Protein AF-A0A382QXQ1-F1 (afdb_monomer_lite)

Sequence (182 aa):
MAKGRRGTTFAVILLLLPLLSVISYEIGMDIAPVASAASDCSLGEQPGTLNEDMVEDFKLTGSGWIGDGDRWAEDEEDYQITYRDLSSLTASFYTSFVLNNDSAVGLRMNLTTGWKYTICVNLQPLNGSEERPIADVYLLQENDFSQYEFDFDSRHNDWDGMRDDIAHSTPWLQNLILWHPF

Foldseek 3Di:
DPDPVVVVVVVVVVVCVVVVVVVCVVVVVCPDPDDDADPDPPDPDAFDADDCLFKAKAKFDLPDDPDDDPPPDDDDPHSDDPVDDHDAPPGGHDDDDDDDPLMDMDMDGHHDPPDDDDDDDDFDDPVNDPDGDDDDDDDDDPVLVVLASQQSNVVRDPPVCVNVVQVPDDPVSVVVRHRDDD

Radius of gyration: 22.91 Å; chains: 1; bounding box: 51×47×81 Å

Structure (mmCIF, N/CA/C/O backbone):
data_AF-A0A382QXQ1-F1
#
_entry.id   AF-A0A382QXQ1-F1
#
loop_
_atom_site.group_PDB
_atom_site.id
_atom_site.type_symbol
_atom_site.label_atom_id
_atom_site.label_alt_id
_atom_site.label_comp_id
_atom_site.label_asym_id
_atom_site.label_entity_id
_atom_site.label_seq_id
_atom_site.pdbx_PDB_ins_code
_atom_site.Cartn_x
_atom_site.Cartn_y
_atom_site.Cartn_z
_atom_site.occupancy
_atom_site.B_iso_or_equiv
_atom_site.auth_seq_id
_atom_site.auth_comp_id
_atom_site.auth_asym_id
_atom_site.auth_atom_id
_atom_site.pdbx_PDB_model_num
ATOM 1 N N . MET A 1 1 ? -5.825 -19.631 56.891 1.00 41.53 1 MET A N 1
ATOM 2 C CA . MET A 1 1 ? -4.953 -19.451 55.706 1.00 41.53 1 MET A CA 1
ATOM 3 C C . MET A 1 1 ? -5.690 -19.932 54.456 1.00 41.53 1 MET A C 1
ATOM 5 O O . MET A 1 1 ? -5.756 -21.128 54.235 1.00 41.53 1 MET A O 1
ATOM 9 N N . ALA A 1 2 ? -6.301 -19.044 53.664 1.00 52.41 2 ALA A N 1
ATOM 10 C CA . ALA A 1 2 ? -7.013 -19.430 52.430 1.00 52.41 2 ALA A CA 1
ATOM 11 C C . ALA A 1 2 ? -6.916 -18.353 51.328 1.00 52.41 2 ALA A C 1
ATOM 13 O O . ALA A 1 2 ? -7.850 -18.153 50.559 1.00 52.41 2 ALA A O 1
ATOM 14 N N . LYS A 1 3 ? -5.795 -17.615 51.273 1.00 51.41 3 LYS A N 1
ATOM 15 C CA . LYS A 1 3 ? -5.612 -16.481 50.345 1.00 51.41 3 LYS A CA 1
ATOM 16 C C . LYS A 1 3 ? -4.752 -16.814 49.113 1.00 51.41 3 LYS A C 1
ATOM 18 O O . LYS A 1 3 ? -4.927 -16.186 48.080 1.00 51.41 3 LYS A O 1
ATOM 23 N N . GLY A 1 4 ? -3.918 -17.859 49.169 1.00 54.22 4 GLY A N 1
ATOM 24 C CA . GLY A 1 4 ? -3.032 -18.255 48.057 1.00 54.22 4 GLY A CA 1
ATOM 25 C C . GLY A 1 4 ? -3.691 -19.079 46.941 1.00 54.22 4 GLY A C 1
ATOM 26 O O . GLY A 1 4 ? -3.280 -18.987 45.793 1.00 54.22 4 GLY A O 1
ATOM 27 N N . ARG A 1 5 ? -4.754 -19.840 47.239 1.00 56.56 5 ARG A N 1
ATOM 28 C CA . ARG A 1 5 ? -5.365 -20.796 46.288 1.00 56.56 5 ARG A CA 1
ATOM 29 C C . ARG A 1 5 ? -6.234 -20.134 45.204 1.00 56.56 5 ARG A C 1
ATOM 31 O O . ARG A 1 5 ? -6.478 -20.726 44.157 1.00 56.56 5 ARG A O 1
ATOM 38 N N . ARG A 1 6 ? -6.707 -18.906 45.457 1.00 57.69 6 ARG A N 1
ATOM 39 C CA . ARG A 1 6 ? -7.474 -18.099 44.489 1.00 57.69 6 ARG A CA 1
ATOM 40 C C . ARG A 1 6 ? -6.558 -17.373 43.498 1.00 57.69 6 ARG A C 1
ATOM 42 O O . ARG A 1 6 ? -6.856 -17.345 42.317 1.00 57.69 6 ARG A O 1
ATOM 49 N N . GLY A 1 7 ? -5.415 -16.850 43.946 1.00 62.66 7 GLY A N 1
ATOM 50 C CA . GLY A 1 7 ? -4.462 -16.179 43.051 1.00 62.66 7 GLY A CA 1
ATOM 51 C C . GLY A 1 7 ? -3.841 -17.128 42.023 1.00 62.66 7 GLY A C 1
ATOM 52 O O . GLY A 1 7 ? -3.736 -16.785 40.851 1.00 62.66 7 GLY A O 1
ATOM 53 N N . THR A 1 8 ? -3.512 -18.355 42.437 1.00 67.94 8 THR A N 1
ATOM 54 C CA . THR A 1 8 ? -2.955 -19.370 41.532 1.00 67.94 8 THR A CA 1
ATOM 55 C C . THR A 1 8 ? -3.964 -19.852 40.493 1.00 67.94 8 THR A C 1
ATOM 57 O O . THR A 1 8 ? -3.591 -20.075 39.350 1.00 67.94 8 THR A O 1
ATOM 60 N N . THR A 1 9 ? -5.247 -19.962 40.846 1.00 73.25 9 THR A N 1
ATOM 61 C CA . THR A 1 9 ? -6.302 -20.341 39.889 1.00 73.25 9 THR A CA 1
ATOM 62 C C . THR A 1 9 ? -6.564 -19.241 38.861 1.00 73.25 9 THR A C 1
ATOM 64 O O . THR A 1 9 ? -6.673 -19.549 37.679 1.00 73.25 9 THR A O 1
ATOM 67 N N . PHE A 1 10 ? -6.564 -17.965 39.262 1.00 74.88 10 PHE A N 1
ATOM 68 C CA . PHE A 1 10 ? -6.672 -16.845 38.318 1.00 74.88 10 PHE A CA 1
ATOM 69 C C . PHE A 1 10 ? -5.471 -16.740 37.366 1.00 74.88 10 PHE A C 1
ATOM 71 O O . PHE A 1 10 ? -5.665 -16.522 36.173 1.00 74.88 10 PHE A O 1
ATOM 78 N N . ALA A 1 11 ? -4.247 -16.943 37.862 1.00 77.44 11 ALA A N 1
ATOM 79 C CA . ALA A 1 11 ? -3.047 -16.926 37.023 1.00 77.44 11 ALA A CA 1
ATOM 80 C C . ALA A 1 11 ? -3.040 -18.068 35.991 1.00 77.44 11 ALA A C 1
ATOM 82 O O . ALA A 1 11 ? -2.686 -17.855 34.835 1.00 77.44 11 ALA A O 1
ATOM 83 N N . VAL A 1 12 ? -3.486 -19.265 36.388 1.00 78.88 12 VAL A N 1
ATOM 84 C CA . VAL A 1 12 ? -3.615 -20.414 35.478 1.00 78.88 12 VAL A CA 1
ATOM 85 C C . VAL A 1 12 ? -4.676 -20.155 34.405 1.00 78.88 12 VAL A C 1
ATOM 87 O O . VAL A 1 12 ? -4.433 -20.453 33.243 1.00 78.88 12 VAL A O 1
ATOM 90 N N . ILE A 1 13 ? -5.815 -19.546 34.750 1.00 78.88 13 ILE A N 1
ATOM 91 C CA . ILE A 1 13 ? -6.852 -19.187 33.766 1.00 78.88 13 ILE A CA 1
ATOM 92 C C . ILE A 1 13 ? -6.319 -18.160 32.756 1.00 78.88 13 ILE A C 1
ATOM 94 O O . ILE A 1 13 ? -6.514 -18.335 31.558 1.00 78.88 13 ILE A O 1
ATOM 98 N N . LEU A 1 14 ? -5.601 -17.131 33.217 1.00 79.06 14 LEU A N 1
ATOM 99 C CA . LEU A 1 14 ? -5.009 -16.113 32.339 1.00 79.06 14 LEU A CA 1
ATOM 100 C C . LEU A 1 14 ? -3.968 -16.691 31.370 1.00 79.06 14 LEU A C 1
ATOM 102 O O . LEU A 1 14 ? -3.924 -16.283 30.215 1.00 79.06 14 LEU A O 1
ATOM 106 N N . LEU A 1 15 ? -3.176 -17.669 31.815 1.00 79.00 15 LEU A N 1
ATOM 107 C CA . LEU A 1 15 ? -2.195 -18.357 30.970 1.00 79.00 15 LEU A CA 1
ATOM 108 C C . LEU A 1 15 ? -2.830 -19.360 29.991 1.00 79.00 15 LEU A C 1
ATOM 110 O O . LEU A 1 15 ? -2.226 -19.667 28.967 1.00 79.00 15 LEU A O 1
ATOM 114 N N . LEU A 1 16 ? -4.037 -19.858 30.277 1.00 77.06 16 LEU A N 1
ATOM 115 C CA . LEU A 1 16 ? -4.767 -20.796 29.414 1.00 77.06 16 LEU A CA 1
ATOM 116 C C . LEU A 1 16 ? -5.657 -20.105 28.364 1.00 77.06 16 LEU A C 1
ATOM 118 O O . LEU A 1 16 ? -5.983 -20.725 27.355 1.00 77.06 16 LEU A O 1
ATOM 122 N N . LEU A 1 17 ? -6.023 -18.832 28.555 1.00 72.19 17 LEU A N 1
ATOM 123 C CA . LEU A 1 17 ? -6.788 -18.044 27.575 1.00 72.19 17 LEU A CA 1
ATOM 124 C C . LEU A 1 17 ? -6.175 -18.019 26.156 1.00 72.19 17 LEU A C 1
ATOM 126 O O . LEU A 1 17 ? -6.924 -18.281 25.216 1.00 72.19 17 LEU A O 1
ATOM 130 N N . PRO A 1 18 ? -4.860 -17.785 25.952 1.00 71.19 18 PRO A N 1
ATOM 131 C CA . PRO A 1 18 ? -4.271 -17.798 24.608 1.00 71.19 18 PRO A CA 1
ATOM 132 C C . PRO A 1 18 ? -4.183 -19.202 23.985 1.00 71.19 18 PRO A C 1
ATOM 134 O O . PRO A 1 18 ? -4.063 -19.331 22.771 1.00 71.19 18 PRO A O 1
ATOM 137 N N . LEU A 1 19 ? -4.272 -20.275 24.780 1.00 66.00 19 LEU A N 1
ATOM 138 C CA . LEU A 1 19 ? -4.325 -21.646 24.254 1.00 66.00 19 LEU A CA 1
ATOM 139 C C . LEU A 1 19 ? -5.723 -21.997 23.723 1.00 66.00 19 LEU A C 1
ATOM 141 O O . LEU A 1 19 ? -5.844 -22.779 22.783 1.00 66.00 19 LEU A O 1
ATOM 145 N N . LEU A 1 20 ? -6.780 -21.386 24.266 1.00 62.91 20 LEU A N 1
ATOM 146 C CA . LEU A 1 20 ? -8.149 -21.584 23.782 1.00 62.91 20 LEU A CA 1
ATOM 147 C C . LEU A 1 20 ? -8.370 -20.983 22.387 1.00 62.91 20 LEU A C 1
ATOM 149 O O . LEU A 1 20 ? -9.113 -21.567 21.599 1.00 62.91 20 LEU A O 1
ATOM 153 N N . SER A 1 21 ? -7.703 -19.878 22.038 1.00 61.81 21 SER A N 1
ATOM 154 C CA . SER A 1 21 ? -7.745 -19.332 20.672 1.00 61.81 21 SER A CA 1
ATOM 155 C C . SER A 1 21 ? -7.086 -20.266 19.654 1.00 61.81 21 SER A C 1
ATOM 157 O O . SER A 1 21 ? -7.608 -20.418 18.556 1.00 61.81 21 SER A O 1
ATOM 159 N N . VAL A 1 22 ? -6.002 -20.955 20.035 1.00 62.12 22 VAL A N 1
ATOM 160 C CA . VAL A 1 22 ? -5.328 -21.941 19.168 1.00 62.12 22 VAL A CA 1
ATOM 161 C C . VAL A 1 22 ? -6.203 -23.181 18.960 1.00 62.12 22 VAL A C 1
ATOM 163 O O . VAL A 1 22 ? -6.327 -23.666 17.844 1.00 62.12 22 VAL A O 1
ATOM 166 N N . ILE A 1 23 ? -6.876 -23.667 20.011 1.00 59.88 23 ILE A N 1
ATOM 167 C CA . ILE A 1 23 ? -7.796 -24.814 19.899 1.00 59.88 23 ILE A CA 1
ATOM 168 C C . ILE A 1 23 ? -9.028 -24.458 19.054 1.00 59.88 23 ILE A C 1
ATOM 170 O O . ILE A 1 23 ? -9.515 -25.306 18.313 1.00 59.88 23 ILE A O 1
ATOM 174 N N . SER A 1 24 ? -9.513 -23.213 19.136 1.00 57.16 24 SER A N 1
ATOM 175 C CA . SER A 1 24 ? -10.666 -22.732 18.356 1.00 57.16 24 SER A CA 1
ATOM 176 C C . SER A 1 24 ? -10.418 -22.782 16.840 1.00 57.16 24 SER A C 1
ATOM 178 O O . SER A 1 24 ? -11.350 -23.066 16.090 1.00 57.16 24 SER A O 1
ATOM 180 N N . TYR A 1 25 ? -9.166 -22.577 16.410 1.00 55.53 25 TYR A N 1
ATOM 181 C CA . TYR A 1 25 ? -8.740 -22.682 15.010 1.00 55.53 25 TYR A CA 1
ATOM 182 C C . TYR A 1 25 ? -8.851 -24.121 14.471 1.00 55.53 25 TYR A C 1
ATOM 184 O O . TYR A 1 25 ? -9.376 -24.338 13.386 1.00 55.53 25 TYR A O 1
ATOM 192 N N . GLU A 1 26 ? -8.445 -25.119 15.262 1.00 56.28 26 GLU A N 1
ATOM 193 C CA . GLU A 1 26 ? -8.460 -26.540 14.861 1.00 56.28 26 GLU A CA 1
ATOM 194 C C . GLU A 1 26 ? -9.865 -27.173 14.865 1.00 56.28 26 GLU A C 1
ATOM 196 O O . GLU A 1 26 ? -10.126 -28.129 14.138 1.00 56.28 26 GLU A O 1
ATOM 201 N N . ILE A 1 27 ? -10.799 -26.652 15.670 1.00 59.22 27 ILE A N 1
ATOM 202 C CA . ILE A 1 27 ? -12.184 -27.164 15.748 1.00 59.22 27 ILE A CA 1
ATOM 203 C C . ILE A 1 27 ? -13.152 -26.490 14.761 1.00 59.22 27 ILE A C 1
ATOM 205 O O . ILE A 1 27 ? -14.352 -26.758 14.820 1.00 59.22 27 ILE A O 1
ATOM 209 N N . GLY A 1 28 ? -12.663 -25.619 13.870 1.00 53.97 28 GLY A N 1
ATOM 210 C CA . GLY A 1 28 ? -13.496 -24.936 12.872 1.00 53.97 28 GLY A CA 1
ATOM 211 C C . GLY A 1 28 ? -14.553 -24.009 13.483 1.00 53.97 28 GLY A C 1
ATOM 212 O O . GLY A 1 28 ? -15.597 -23.766 12.877 1.00 53.97 28 GLY A O 1
ATOM 213 N N . MET A 1 29 ? -14.323 -23.518 14.706 1.00 52.03 29 MET A N 1
ATOM 214 C CA . MET A 1 29 ? -15.145 -22.460 15.283 1.00 52.03 29 MET A CA 1
ATOM 215 C C . MET A 1 29 ? -14.661 -21.120 14.735 1.00 52.03 29 MET A C 1
ATOM 217 O O . MET A 1 29 ? -13.823 -20.448 15.334 1.00 52.03 29 MET A O 1
ATOM 221 N N . ASP A 1 30 ? -15.216 -20.740 13.590 1.00 49.03 30 ASP A N 1
ATOM 222 C CA . ASP A 1 30 ? -14.989 -19.446 12.960 1.00 49.03 30 ASP A CA 1
ATOM 223 C C . ASP A 1 30 ? -15.558 -18.319 13.843 1.00 49.03 30 ASP A C 1
ATOM 225 O O . ASP A 1 30 ? -16.757 -18.037 13.860 1.00 49.03 30 ASP A O 1
ATOM 229 N N . ILE A 1 31 ? -14.683 -17.668 14.619 1.00 54.75 31 ILE A N 1
ATOM 230 C CA . ILE A 1 31 ? -15.014 -16.490 15.450 1.00 54.75 31 ILE A CA 1
ATOM 231 C C . ILE A 1 31 ? -15.345 -15.269 14.564 1.00 54.75 31 ILE A C 1
ATOM 233 O O . ILE A 1 31 ? -15.958 -14.303 15.022 1.00 54.75 31 ILE A O 1
ATOM 237 N N . ALA A 1 32 ? -15.001 -15.328 13.277 1.00 55.47 32 ALA A N 1
ATOM 238 C CA . ALA A 1 32 ? -15.363 -14.348 12.267 1.00 55.47 32 ALA A CA 1
ATOM 239 C C . ALA A 1 32 ? -15.919 -15.067 11.028 1.00 55.47 32 ALA A C 1
ATOM 241 O O . ALA A 1 32 ? -15.411 -16.128 10.676 1.00 55.47 32 ALA A O 1
ATOM 242 N N . PRO A 1 33 ? -16.941 -14.517 10.351 1.00 50.81 33 PRO A N 1
ATOM 243 C CA . PRO A 1 33 ? -17.455 -15.110 9.123 1.00 50.81 33 PRO A CA 1
ATOM 244 C C . PRO A 1 33 ? -16.331 -15.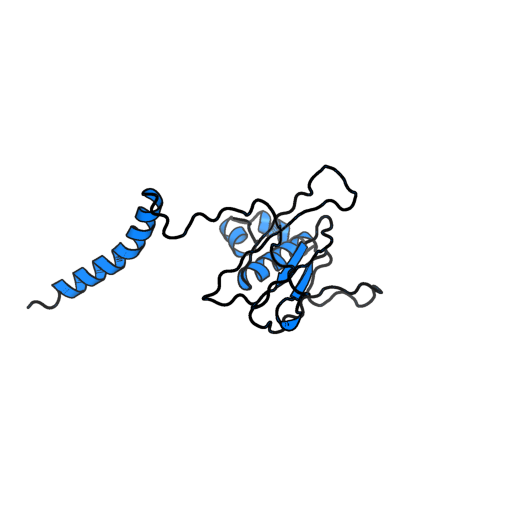254 8.092 1.00 50.81 33 PRO A C 1
ATOM 246 O O . PRO A 1 33 ? -15.529 -14.334 7.928 1.00 50.81 33 PRO A O 1
ATOM 249 N N . VAL A 1 34 ? -16.310 -16.383 7.378 1.00 56.72 34 VAL A N 1
ATOM 250 C CA . VAL A 1 34 ? -15.396 -16.610 6.253 1.00 56.72 34 VAL A CA 1
ATOM 251 C C . VAL A 1 34 ? -15.521 -15.437 5.280 1.00 56.72 34 VAL A C 1
ATOM 253 O O . VAL A 1 34 ? -16.591 -15.195 4.711 1.00 56.72 34 VAL A O 1
ATOM 256 N N . ALA A 1 35 ? -14.438 -14.676 5.119 1.00 55.66 35 ALA A N 1
ATOM 257 C CA . ALA A 1 35 ? -14.374 -13.601 4.144 1.00 55.66 35 ALA A CA 1
ATOM 258 C C . ALA A 1 35 ? -14.362 -14.229 2.745 1.00 55.66 35 ALA A C 1
ATOM 260 O O . ALA A 1 35 ? -13.382 -14.841 2.330 1.00 55.66 35 ALA A O 1
ATOM 261 N N . SER A 1 36 ? -15.479 -14.124 2.031 1.00 58.97 36 SER A N 1
ATOM 262 C CA . SER A 1 36 ? -15.566 -14.492 0.620 1.00 58.97 36 SER A CA 1
ATOM 263 C C . SER A 1 36 ? -15.368 -13.233 -0.218 1.00 58.97 36 SER A C 1
ATOM 265 O O . SER A 1 36 ? -16.004 -12.210 0.047 1.00 58.97 36 SER A O 1
ATOM 267 N N . ALA A 1 37 ? -14.475 -13.298 -1.206 1.00 58.44 37 ALA A N 1
ATOM 268 C CA . ALA A 1 37 ? -14.343 -12.239 -2.196 1.00 58.44 37 ALA A CA 1
ATOM 269 C C . ALA A 1 37 ? -15.659 -12.114 -2.977 1.00 58.44 37 ALA A C 1
ATOM 271 O O . ALA A 1 37 ? -16.225 -13.117 -3.420 1.00 58.44 37 ALA A O 1
ATOM 272 N N . ALA A 1 38 ? -16.154 -10.886 -3.131 1.00 60.44 38 ALA A N 1
ATOM 273 C CA . ALA A 1 38 ? -17.302 -10.628 -3.987 1.00 60.44 38 ALA A CA 1
ATOM 274 C C . ALA A 1 38 ? -16.962 -11.057 -5.422 1.00 60.44 38 ALA A C 1
ATOM 276 O O . ALA A 1 38 ? -15.859 -10.809 -5.906 1.00 60.44 38 ALA A O 1
ATOM 277 N N . SER A 1 39 ? -17.906 -11.711 -6.099 1.00 61.75 39 SER A N 1
ATOM 278 C CA . SER A 1 39 ? -17.708 -12.209 -7.465 1.00 61.75 39 SER A CA 1
ATOM 279 C C . SER A 1 39 ? -17.678 -11.100 -8.520 1.00 61.75 39 SER A C 1
ATOM 281 O O . SER A 1 39 ? -17.299 -11.369 -9.655 1.00 61.75 39 SER A O 1
ATOM 283 N N . ASP A 1 40 ? -18.122 -9.890 -8.168 1.00 65.00 40 ASP A N 1
ATOM 284 C CA . ASP A 1 40 ? -18.123 -8.720 -9.044 1.00 65.00 40 ASP A CA 1
ATOM 285 C C . ASP A 1 40 ? -18.180 -7.415 -8.227 1.00 65.00 40 ASP A C 1
ATOM 287 O O . ASP A 1 40 ? -18.731 -7.383 -7.123 1.00 65.00 40 ASP A O 1
ATOM 291 N N . CYS A 1 41 ? -17.665 -6.327 -8.801 1.00 70.56 41 CYS A N 1
ATOM 292 C CA . CYS A 1 41 ? -17.777 -4.963 -8.280 1.00 70.56 41 CYS A CA 1
ATOM 293 C C . CYS A 1 41 ? -19.091 -4.294 -8.711 1.00 70.56 41 CYS A C 1
ATOM 295 O O . CYS A 1 41 ? -19.128 -3.080 -8.899 1.00 70.56 41 CYS A O 1
ATOM 297 N N . SER A 1 42 ? -20.170 -5.060 -8.909 1.00 60.94 42 SER A N 1
ATOM 298 C CA . SER A 1 42 ? -21.456 -4.525 -9.354 1.00 60.94 42 SER A CA 1
ATOM 299 C C . SER A 1 42 ? -22.059 -3.634 -8.263 1.00 60.94 42 SER A C 1
ATOM 301 O O . SER A 1 42 ? -22.619 -4.110 -7.272 1.00 60.94 42 SER A O 1
ATOM 303 N N . LEU A 1 43 ? -21.901 -2.327 -8.441 1.00 56.88 43 LEU A N 1
ATOM 304 C CA . LEU A 1 43 ? -22.367 -1.283 -7.538 1.00 56.88 43 LEU A CA 1
ATOM 305 C C . LEU A 1 43 ? -23.896 -1.195 -7.635 1.00 56.88 43 LEU A C 1
ATOM 307 O O . LEU A 1 43 ? -24.431 -0.740 -8.642 1.00 56.88 43 LEU A O 1
ATOM 311 N N . GLY A 1 44 ? -24.613 -1.659 -6.607 1.00 56.75 44 GLY A N 1
ATOM 312 C CA . GLY A 1 44 ? -26.072 -1.499 -6.539 1.00 56.75 44 GLY A CA 1
ATOM 313 C C . GLY A 1 44 ? -26.501 -0.028 -6.451 1.00 56.75 44 GLY A C 1
ATOM 314 O O . GLY A 1 44 ? -27.536 0.350 -6.992 1.00 56.75 44 GLY A O 1
ATOM 315 N N . GLU A 1 45 ? -25.674 0.806 -5.822 1.00 58.12 45 GLU A N 1
ATOM 316 C CA . GLU A 1 45 ? -25.832 2.255 -5.708 1.00 58.12 45 GLU A CA 1
ATOM 317 C C . GLU A 1 45 ? -24.536 2.891 -6.228 1.00 58.12 45 GLU A C 1
ATOM 319 O O . GLU A 1 45 ? -23.446 2.444 -5.858 1.00 58.12 45 GLU A O 1
ATOM 324 N N . GLN A 1 46 ? -24.628 3.854 -7.154 1.00 59.00 46 GLN A N 1
ATOM 325 C CA . GLN A 1 46 ? -23.430 4.440 -7.757 1.00 59.00 46 GLN A CA 1
ATOM 326 C C . GLN A 1 46 ? -22.609 5.151 -6.668 1.00 59.00 46 GLN A C 1
ATOM 328 O O . GLN A 1 46 ? -23.138 6.033 -5.990 1.00 59.00 46 GLN A O 1
ATOM 333 N N . PRO A 1 47 ? -21.336 4.778 -6.482 1.00 67.12 47 PRO A N 1
ATOM 334 C CA . PRO A 1 47 ? -20.470 5.409 -5.506 1.00 67.12 47 PRO A CA 1
ATOM 335 C C . PRO A 1 47 ? -20.264 6.877 -5.884 1.00 67.12 47 PRO A C 1
ATOM 337 O O . PRO A 1 47 ? -20.299 7.242 -7.063 1.00 67.12 47 PRO A O 1
ATOM 340 N N . GLY A 1 48 ? -20.081 7.723 -4.871 1.00 70.44 48 GLY A N 1
ATOM 341 C CA . GLY A 1 48 ? -19.839 9.145 -5.073 1.00 70.44 48 GLY A CA 1
ATOM 342 C C . GLY A 1 48 ? -18.493 9.411 -5.750 1.00 70.44 48 GLY A C 1
ATOM 343 O O . GLY A 1 48 ? -17.668 8.512 -5.934 1.00 70.44 48 GLY A O 1
ATOM 344 N N . THR A 1 49 ? -18.259 10.674 -6.098 1.00 78.56 49 THR A N 1
ATOM 345 C CA . THR A 1 49 ? -16.932 11.141 -6.511 1.00 78.56 49 THR A CA 1
ATOM 346 C C . THR A 1 49 ? -15.932 10.965 -5.370 1.00 78.56 49 THR A C 1
ATOM 348 O O . THR A 1 49 ? -16.310 11.039 -4.197 1.00 78.56 49 THR A O 1
ATOM 351 N N . LEU A 1 50 ? -14.658 10.757 -5.708 1.00 83.25 50 LEU A N 1
ATOM 352 C CA . LEU A 1 50 ? -13.585 10.701 -4.720 1.00 83.25 50 LEU A CA 1
ATOM 353 C C . LEU A 1 50 ? -13.583 11.994 -3.889 1.00 83.25 50 LEU A C 1
ATOM 355 O O . LEU A 1 50 ? -13.638 13.094 -4.438 1.00 83.25 50 LEU A O 1
ATOM 359 N N . ASN A 1 51 ? -13.593 11.845 -2.564 1.00 88.94 51 ASN A N 1
ATOM 360 C CA . ASN A 1 51 ? -13.455 12.958 -1.637 1.00 88.94 51 ASN A CA 1
ATOM 361 C C . ASN A 1 51 ? -12.006 12.995 -1.161 1.00 88.94 51 ASN A C 1
ATOM 363 O O . ASN A 1 51 ? -11.605 12.150 -0.357 1.00 88.94 51 ASN A O 1
ATOM 367 N N . GLU A 1 52 ? -11.258 13.979 -1.650 1.00 88.38 52 GLU A N 1
ATOM 368 C CA . GLU A 1 52 ? -9.846 14.150 -1.323 1.00 88.38 52 GLU A CA 1
ATOM 369 C C . GLU A 1 52 ? -9.641 14.296 0.190 1.00 88.38 52 GLU A C 1
ATOM 371 O O . GLU A 1 52 ? -8.678 13.765 0.725 1.00 88.38 52 GLU A O 1
ATOM 376 N N . ASP A 1 53 ? -10.573 14.874 0.950 1.00 90.56 53 ASP A N 1
ATOM 377 C CA . ASP A 1 53 ? -10.432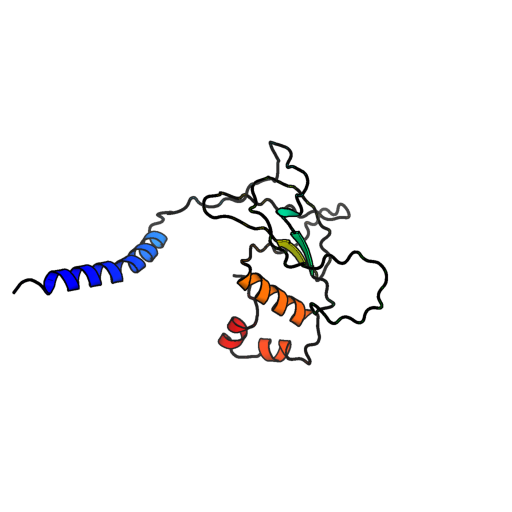 14.965 2.410 1.00 90.56 53 ASP A CA 1
ATOM 378 C C . ASP A 1 53 ? -10.425 13.592 3.106 1.00 90.56 53 ASP A C 1
ATOM 380 O O . ASP A 1 53 ? -9.924 13.490 4.222 1.00 90.56 53 ASP A O 1
ATOM 384 N N . MET A 1 54 ? -10.977 12.541 2.487 1.00 91.56 54 MET A N 1
ATOM 385 C CA . MET A 1 54 ? -11.089 11.189 3.064 1.00 91.56 54 MET A CA 1
ATOM 386 C C . MET A 1 54 ? -10.122 10.171 2.452 1.00 91.56 54 MET A C 1
ATOM 388 O O . MET A 1 54 ? -9.790 9.173 3.097 1.00 91.56 54 MET A O 1
ATOM 392 N N . VAL A 1 55 ? -9.718 10.393 1.202 1.00 91.50 55 VAL A N 1
ATOM 393 C CA . VAL A 1 55 ? -8.914 9.466 0.405 1.00 91.50 55 VAL A CA 1
ATOM 394 C C . VAL A 1 55 ? -7.811 10.249 -0.288 1.00 91.50 55 VAL A C 1
ATOM 396 O O . VAL A 1 55 ? -8.057 11.306 -0.859 1.00 91.50 55 VAL A O 1
ATOM 399 N N . GLU A 1 56 ? -6.603 9.710 -0.257 1.00 90.19 56 GLU A N 1
ATOM 400 C CA . GLU A 1 56 ? -5.481 10.193 -1.054 1.00 90.19 56 GLU A CA 1
ATOM 401 C C . GLU A 1 56 ? -4.997 9.065 -1.955 1.00 90.19 56 GLU A C 1
ATOM 403 O O . GLU A 1 56 ? -4.835 7.932 -1.508 1.00 90.19 56 GLU A O 1
ATOM 408 N N . ASP A 1 57 ? -4.771 9.373 -3.218 1.00 89.12 57 ASP A N 1
ATOM 409 C CA . ASP A 1 57 ? -4.151 8.499 -4.194 1.00 89.12 57 ASP A CA 1
ATOM 410 C C . ASP A 1 57 ? -2.681 8.860 -4.397 1.00 89.12 57 ASP A C 1
ATOM 412 O O . ASP A 1 57 ? -2.276 10.016 -4.301 1.00 89.12 57 ASP A O 1
ATOM 416 N N . PHE A 1 58 ? -1.865 7.842 -4.648 1.00 87.25 58 PHE A N 1
ATOM 417 C CA . PHE A 1 58 ? -0.440 8.015 -4.894 1.00 87.25 58 PHE A CA 1
ATOM 418 C C . PHE A 1 58 ? 0.082 6.965 -5.867 1.00 87.25 58 PHE A C 1
ATOM 420 O O . PHE A 1 58 ? -0.520 5.901 -6.063 1.00 87.25 58 PHE A O 1
ATOM 427 N N . LYS A 1 59 ? 1.241 7.254 -6.455 1.00 86.12 59 LYS A N 1
ATOM 428 C CA . LYS A 1 59 ? 1.941 6.353 -7.364 1.00 86.12 59 LYS A CA 1
ATOM 429 C C . LYS A 1 59 ? 3.400 6.240 -6.950 1.00 86.12 59 LYS A C 1
ATOM 431 O O . LYS A 1 59 ? 4.042 7.239 -6.658 1.00 86.12 59 LYS A O 1
ATOM 436 N N . LEU A 1 60 ? 3.920 5.020 -6.967 1.00 82.62 60 LEU A N 1
ATOM 437 C CA . LEU A 1 60 ? 5.341 4.746 -6.821 1.00 82.62 60 LEU A CA 1
ATOM 438 C C . LEU A 1 60 ? 5.891 4.361 -8.196 1.00 82.62 60 LEU A C 1
ATOM 440 O O . LEU A 1 60 ? 5.501 3.344 -8.780 1.00 82.62 60 LEU A O 1
ATOM 444 N N . THR A 1 61 ? 6.771 5.204 -8.729 1.00 75.56 61 THR A N 1
ATOM 445 C CA . THR A 1 61 ? 7.529 4.968 -9.963 1.00 75.56 61 THR A CA 1
ATOM 446 C C . THR A 1 61 ? 9.011 4.924 -9.639 1.00 75.56 61 THR A C 1
ATOM 448 O O . THR A 1 61 ? 9.449 5.620 -8.732 1.00 75.56 61 THR A O 1
ATOM 451 N N . GLY A 1 62 ? 9.773 4.115 -10.377 1.00 62.22 62 GLY A N 1
ATOM 452 C CA . GLY A 1 62 ? 11.160 3.742 -10.081 1.00 62.22 62 GLY A CA 1
ATOM 453 C C . GLY A 1 62 ? 12.245 4.833 -10.041 1.00 62.22 62 GLY A C 1
ATOM 454 O O . GLY A 1 62 ? 13.404 4.515 -10.267 1.00 62.22 62 GLY A O 1
ATOM 455 N N . SER A 1 63 ? 11.922 6.093 -9.764 1.00 54.31 63 SER A N 1
ATOM 456 C CA . SER A 1 63 ? 12.888 7.096 -9.314 1.00 54.31 63 SER A CA 1
ATOM 457 C C . SER A 1 63 ? 12.619 7.344 -7.840 1.00 54.31 63 SER A C 1
ATOM 459 O O . SER A 1 63 ? 11.717 8.101 -7.478 1.00 54.31 63 SER A O 1
ATOM 461 N N . GLY A 1 64 ? 13.330 6.611 -6.998 1.00 43.50 64 GLY A N 1
ATOM 462 C CA . GLY A 1 64 ? 13.104 6.685 -5.576 1.00 43.50 64 GLY A CA 1
ATOM 463 C C . GLY A 1 64 ? 13.657 7.964 -4.943 1.00 43.50 64 GLY A C 1
ATOM 464 O O . GLY A 1 64 ? 14.295 8.788 -5.598 1.00 43.50 64 GLY A O 1
ATOM 465 N N . TRP A 1 65 ? 13.421 8.065 -3.643 1.00 39.22 65 TRP A N 1
ATOM 466 C CA . TRP A 1 65 ? 13.451 9.236 -2.769 1.00 39.22 65 TRP A CA 1
ATOM 467 C C . TRP A 1 65 ? 12.165 10.065 -2.763 1.00 39.22 65 TRP A C 1
ATOM 469 O O . TRP A 1 65 ? 11.916 10.926 -3.606 1.00 39.22 65 TRP A O 1
ATOM 479 N N . ILE A 1 66 ? 11.436 9.933 -1.651 1.00 43.50 66 ILE A N 1
ATOM 480 C CA . ILE A 1 66 ? 10.807 11.093 -1.021 1.00 43.50 66 ILE A CA 1
ATOM 481 C C . ILE A 1 66 ? 11.927 12.106 -0.746 1.00 43.50 66 ILE A C 1
ATOM 483 O O . ILE A 1 66 ? 12.672 11.981 0.223 1.00 43.50 66 ILE A O 1
ATOM 487 N N . GLY A 1 67 ? 12.047 13.095 -1.631 1.00 38.22 67 GLY A N 1
ATOM 488 C CA . GLY A 1 67 ? 12.791 14.330 -1.397 1.00 38.22 67 GLY A CA 1
ATOM 489 C C . GLY A 1 67 ? 14.310 14.271 -1.568 1.00 38.22 67 GLY A C 1
ATOM 490 O O . GLY A 1 67 ? 15.015 14.563 -0.614 1.00 38.22 67 GLY A O 1
ATOM 491 N N . ASP A 1 68 ? 14.809 13.975 -2.769 1.00 38.31 68 ASP A N 1
ATOM 492 C CA . ASP A 1 68 ? 15.898 14.750 -3.408 1.00 38.31 68 ASP A CA 1
ATOM 493 C C . ASP A 1 68 ? 16.099 14.254 -4.854 1.00 38.31 68 ASP A C 1
ATOM 495 O O . ASP A 1 68 ? 17.093 13.631 -5.218 1.00 38.31 68 ASP A O 1
ATOM 499 N N . GLY A 1 69 ? 15.093 14.491 -5.696 1.00 34.44 69 GLY A N 1
ATOM 500 C CA . GLY A 1 69 ? 15.233 14.395 -7.144 1.00 34.44 69 GLY A CA 1
ATOM 501 C C . GLY A 1 69 ? 15.496 15.787 -7.693 1.00 34.44 69 GLY A C 1
ATOM 502 O O . GLY A 1 69 ? 14.662 16.682 -7.535 1.00 34.44 69 GLY A O 1
ATOM 503 N N . ASP A 1 70 ? 16.658 15.986 -8.307 1.00 32.44 70 ASP A N 1
ATOM 504 C CA . ASP A 1 70 ? 17.015 17.222 -8.985 1.00 32.44 70 ASP A CA 1
ATOM 505 C C . ASP A 1 70 ? 15.864 17.726 -9.866 1.00 32.44 70 ASP A C 1
ATOM 507 O O . ASP A 1 70 ? 15.427 17.100 -10.831 1.00 32.44 70 ASP A O 1
ATOM 511 N N . ARG A 1 71 ? 15.388 18.906 -9.480 1.00 40.09 71 ARG A N 1
ATOM 512 C CA . ARG A 1 71 ? 14.276 19.692 -10.008 1.00 40.09 71 ARG A CA 1
ATOM 513 C C . ARG A 1 71 ? 14.463 20.091 -11.481 1.00 40.09 71 ARG A C 1
ATOM 515 O O . ARG A 1 71 ? 14.572 21.281 -11.737 1.00 40.09 71 ARG A O 1
ATOM 522 N N . TRP A 1 72 ? 14.517 19.161 -12.439 1.00 37.72 72 TRP A N 1
ATOM 523 C CA . TRP A 1 72 ? 14.577 19.481 -13.882 1.00 37.72 72 TRP A CA 1
ATOM 524 C C . TRP A 1 72 ? 13.934 18.433 -14.813 1.00 37.72 72 TRP A C 1
ATOM 526 O O . TRP A 1 72 ? 14.388 18.270 -15.944 1.00 37.72 72 TRP A O 1
ATOM 536 N N . ALA A 1 73 ? 12.867 17.756 -14.387 1.00 35.25 73 ALA A N 1
ATOM 537 C CA . ALA A 1 73 ? 11.956 17.085 -15.315 1.00 35.25 73 ALA A CA 1
ATOM 538 C C . ALA A 1 73 ? 10.618 17.837 -15.317 1.00 35.25 73 ALA A C 1
ATOM 540 O O . ALA A 1 73 ? 9.957 17.956 -14.289 1.00 35.25 73 ALA A O 1
ATOM 541 N N . GLU A 1 74 ? 10.310 18.441 -16.463 1.00 34.59 74 GLU A N 1
ATOM 542 C CA . GLU A 1 74 ? 9.051 19.120 -16.761 1.00 34.59 74 GLU A CA 1
ATOM 543 C C . GLU A 1 74 ? 7.873 18.131 -16.750 1.00 34.59 74 GLU A C 1
ATOM 545 O O . GLU A 1 74 ? 7.959 17.051 -17.331 1.00 34.59 74 GLU A O 1
ATOM 550 N N . ASP A 1 75 ? 6.767 18.590 -16.164 1.00 36.53 75 ASP A N 1
ATOM 551 C CA . ASP A 1 75 ? 5.387 18.306 -16.571 1.00 36.53 75 ASP A CA 1
ATOM 552 C C . ASP A 1 75 ? 4.854 16.862 -16.513 1.00 36.53 75 ASP A C 1
ATOM 554 O O . ASP A 1 75 ? 4.233 16.393 -17.466 1.00 36.53 75 ASP A O 1
ATOM 558 N N . GLU A 1 76 ? 4.915 16.217 -15.348 1.00 43.12 76 GLU A N 1
ATOM 559 C CA . GLU A 1 76 ? 3.835 15.307 -14.937 1.00 43.12 76 GLU A CA 1
ATOM 560 C C . GLU A 1 76 ? 3.346 15.729 -13.542 1.00 43.12 76 GLU A C 1
ATOM 562 O O . GLU A 1 76 ? 4.144 16.085 -12.675 1.00 43.12 76 GLU A O 1
ATOM 567 N N . GLU A 1 77 ? 2.025 15.798 -13.334 1.00 44.78 77 GLU A N 1
ATOM 568 C CA . GLU A 1 77 ? 1.437 15.968 -12.000 1.00 44.78 77 GLU A CA 1
ATOM 569 C C . GLU A 1 77 ? 1.807 14.730 -11.173 1.00 44.78 77 GLU A C 1
ATOM 571 O O . GLU A 1 77 ? 1.083 13.735 -11.151 1.00 44.78 77 GLU A O 1
ATOM 576 N N . ASP A 1 78 ? 2.990 14.752 -10.563 1.00 50.75 78 ASP A N 1
ATOM 577 C CA . ASP A 1 78 ? 3.478 13.647 -9.754 1.00 50.75 78 ASP A CA 1
ATOM 578 C C . ASP A 1 78 ? 2.545 13.480 -8.550 1.00 50.75 78 ASP A C 1
ATOM 580 O O . ASP A 1 78 ? 2.475 14.332 -7.660 1.00 50.75 78 ASP A O 1
ATOM 584 N N . TYR A 1 79 ? 1.818 12.362 -8.531 1.00 55.03 79 TYR A N 1
ATOM 585 C CA . TYR A 1 79 ? 0.991 11.899 -7.419 1.00 55.03 79 TYR A CA 1
ATOM 586 C C . TYR A 1 79 ? 1.878 11.534 -6.217 1.00 55.03 79 TYR A C 1
ATOM 588 O O . TYR A 1 79 ? 2.128 10.359 -5.936 1.00 55.03 79 TYR A O 1
ATOM 596 N N . GLN A 1 80 ? 2.392 12.558 -5.535 1.00 64.25 80 GLN A N 1
ATOM 597 C CA . GLN A 1 80 ? 3.222 12.443 -4.340 1.00 64.25 80 GLN A CA 1
ATOM 598 C C . GLN A 1 80 ? 2.349 12.307 -3.091 1.00 64.25 80 GLN A C 1
ATOM 600 O O . GLN A 1 80 ? 1.336 12.991 -2.942 1.00 64.25 80 GLN A O 1
ATOM 605 N N . ILE A 1 81 ? 2.774 11.458 -2.153 1.00 70.88 81 ILE A N 1
ATOM 606 C CA . ILE A 1 81 ? 2.110 11.321 -0.854 1.00 70.88 81 ILE A CA 1
ATOM 607 C C . ILE A 1 81 ? 2.292 12.632 -0.085 1.00 70.88 81 ILE A C 1
ATOM 609 O O . ILE A 1 81 ? 3.406 13.008 0.275 1.00 70.88 81 ILE A O 1
ATOM 613 N N . THR A 1 82 ? 1.197 13.341 0.194 1.00 74.31 82 THR A N 1
ATOM 614 C CA . THR A 1 82 ? 1.257 14.631 0.902 1.00 74.31 82 THR A CA 1
ATOM 615 C C . THR A 1 82 ? 1.355 14.466 2.419 1.00 74.31 82 THR A C 1
ATOM 617 O O . THR A 1 82 ? 1.595 15.441 3.130 1.00 74.31 82 THR A O 1
ATOM 620 N N . TYR A 1 83 ? 1.134 13.246 2.929 1.00 75.88 83 TYR A N 1
ATOM 621 C CA . TYR A 1 83 ? 1.080 12.895 4.356 1.00 75.88 83 TYR A CA 1
ATOM 622 C C . TYR A 1 83 ? 0.112 13.754 5.187 1.00 75.88 83 TYR A C 1
ATOM 624 O O . TYR A 1 83 ? 0.209 13.809 6.412 1.00 75.88 83 TYR A O 1
ATOM 632 N N . ARG A 1 84 ? -0.859 14.414 4.546 1.00 84.31 84 ARG A N 1
ATOM 633 C CA . ARG A 1 84 ? -1.888 15.191 5.249 1.00 84.31 84 ARG A CA 1
ATOM 634 C C . ARG A 1 84 ? -2.820 14.294 6.062 1.00 84.31 84 ARG A C 1
ATOM 636 O O . ARG A 1 84 ? -3.039 13.128 5.721 1.00 84.31 84 ARG A O 1
ATOM 643 N N . ASP A 1 85 ? -3.441 14.855 7.090 1.00 90.06 85 ASP A N 1
ATOM 644 C CA . ASP A 1 85 ? -4.458 14.137 7.856 1.00 90.06 85 ASP A CA 1
ATOM 645 C C . ASP A 1 85 ? -5.701 13.885 6.991 1.00 90.06 85 ASP A C 1
ATOM 647 O O . ASP A 1 85 ? -6.299 14.817 6.450 1.00 90.06 85 ASP A O 1
ATOM 651 N N . LEU A 1 86 ? -6.094 12.615 6.865 1.00 92.94 86 LEU A N 1
ATOM 652 C CA . LEU A 1 86 ? -7.326 12.220 6.185 1.00 92.94 86 LEU A CA 1
ATOM 653 C C . LEU A 1 86 ? -8.471 12.104 7.190 1.00 92.94 86 LEU A C 1
ATOM 655 O O . LEU A 1 86 ? -8.336 11.506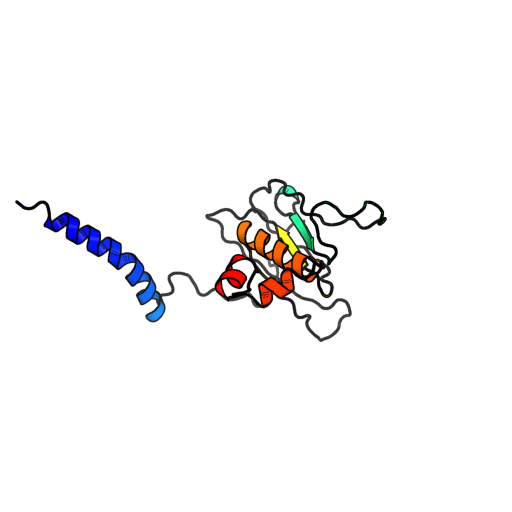 8.262 1.00 92.94 86 LEU A O 1
ATOM 659 N N . SER A 1 87 ? -9.628 12.631 6.813 1.00 94.38 87 SER A N 1
ATOM 660 C CA . SER A 1 87 ? -10.894 12.424 7.508 1.00 94.38 87 SER A CA 1
ATOM 661 C C . SER A 1 87 ? -11.310 10.956 7.447 1.00 94.38 87 SER A C 1
ATOM 663 O O . SER A 1 87 ? -11.005 10.248 6.488 1.00 94.38 87 SER A O 1
ATOM 665 N N . SER A 1 88 ? -12.052 10.493 8.455 1.00 94.31 88 SER A N 1
ATOM 666 C CA . SER A 1 88 ? -12.580 9.127 8.484 1.00 94.31 88 SER A CA 1
ATOM 667 C C . SER A 1 88 ? -13.373 8.797 7.220 1.00 94.31 88 SER A C 1
ATOM 669 O O . SER A 1 88 ? -14.286 9.536 6.836 1.00 94.31 88 SER A O 1
ATOM 671 N N . LEU A 1 89 ? -13.075 7.645 6.618 1.00 92.50 89 LEU A N 1
ATOM 672 C CA . LEU A 1 89 ? -13.803 7.152 5.459 1.00 92.50 89 LEU A CA 1
ATOM 673 C C . LEU A 1 89 ? -15.245 6.818 5.863 1.00 92.50 89 LEU A C 1
ATOM 675 O O . LEU A 1 89 ? -15.501 5.825 6.548 1.00 92.50 89 LEU A O 1
ATOM 679 N N . THR A 1 90 ? -16.178 7.674 5.448 1.00 90.62 90 THR A N 1
ATOM 680 C CA . THR A 1 90 ? -17.612 7.588 5.793 1.00 90.62 90 THR A CA 1
ATOM 681 C C . THR A 1 90 ? -18.524 7.566 4.567 1.00 90.62 90 THR A C 1
ATOM 683 O O . THR A 1 90 ? -19.722 7.324 4.699 1.00 90.62 90 THR A O 1
ATOM 686 N N . ALA A 1 91 ? -17.963 7.774 3.374 1.00 87.56 91 ALA A N 1
ATOM 687 C CA . ALA A 1 91 ? -18.670 7.748 2.102 1.00 87.56 91 ALA A CA 1
ATOM 688 C C . ALA A 1 91 ? -18.051 6.710 1.155 1.00 87.56 91 ALA A C 1
ATOM 690 O O . ALA A 1 91 ? -16.848 6.457 1.189 1.00 87.56 91 ALA A O 1
ATOM 691 N N . SER A 1 92 ? -18.890 6.114 0.305 1.00 87.81 92 SER A N 1
ATOM 692 C CA . SER A 1 92 ? -18.436 5.207 -0.755 1.00 87.81 92 SER A CA 1
ATOM 693 C C . SER A 1 92 ? -17.933 6.008 -1.952 1.00 87.81 92 SER A C 1
ATOM 695 O O . SER A 1 92 ? -18.570 6.988 -2.342 1.00 87.81 92 SER A O 1
ATOM 697 N N . PHE A 1 93 ? -16.838 5.561 -2.560 1.00 88.06 93 PHE A N 1
ATOM 698 C CA . PHE A 1 93 ? -16.234 6.190 -3.731 1.00 88.06 93 PHE A CA 1
ATOM 699 C C . PHE A 1 93 ? -15.802 5.137 -4.756 1.00 88.06 93 PHE A C 1
ATOM 701 O O . PHE A 1 93 ? -15.714 3.946 -4.449 1.00 88.06 93 PHE A O 1
ATOM 708 N N . TYR A 1 94 ? -15.550 5.590 -5.979 1.00 87.38 94 TYR A N 1
ATOM 709 C CA . TYR A 1 94 ? -14.941 4.798 -7.040 1.00 87.38 94 TYR A CA 1
ATOM 710 C C . TYR A 1 94 ? -13.839 5.606 -7.706 1.00 87.38 94 TYR A C 1
ATOM 712 O O . TYR A 1 94 ? -13.979 6.811 -7.909 1.00 87.38 94 TYR A O 1
ATOM 720 N N . THR A 1 95 ? -12.748 4.929 -8.039 1.00 86.38 95 THR A N 1
ATOM 721 C CA . THR A 1 95 ? -11.605 5.510 -8.734 1.00 86.38 95 THR A CA 1
ATOM 722 C C . THR A 1 95 ? -10.893 4.432 -9.547 1.00 86.38 95 THR A C 1
ATOM 724 O O . THR A 1 95 ? -11.085 3.235 -9.313 1.00 86.38 95 THR A O 1
ATOM 727 N N . SER A 1 96 ? -10.094 4.853 -10.521 1.00 87.06 96 SER A N 1
ATOM 728 C CA . SER A 1 96 ? -9.361 3.981 -11.433 1.00 87.06 96 SER A CA 1
ATOM 729 C C . SER A 1 96 ? -8.004 4.585 -11.762 1.00 87.06 96 SER A C 1
ATOM 731 O O . SER A 1 96 ? -7.930 5.774 -12.065 1.00 87.06 96 SER A O 1
ATOM 733 N N . PHE A 1 97 ? -6.966 3.751 -11.790 1.00 86.31 97 PHE A N 1
ATOM 734 C CA . PHE A 1 97 ? -5.593 4.159 -12.080 1.00 86.31 97 PHE A CA 1
ATOM 735 C C . PHE A 1 97 ? -5.000 3.310 -13.195 1.00 86.31 97 PHE A C 1
ATOM 737 O O . PHE A 1 97 ? -5.364 2.145 -13.372 1.00 86.31 97 PHE A O 1
ATOM 744 N N . VAL A 1 98 ? -4.043 3.887 -13.917 1.00 86.38 98 VAL A N 1
ATOM 745 C CA . VAL A 1 98 ? -3.191 3.133 -14.833 1.00 86.38 98 VAL A CA 1
ATOM 746 C C . VAL A 1 98 ? -2.023 2.554 -14.041 1.00 86.38 98 VAL A C 1
ATOM 748 O O . VAL A 1 98 ? -1.200 3.298 -13.510 1.00 86.38 98 VAL A O 1
ATOM 751 N N . LEU A 1 99 ? -1.953 1.225 -13.980 1.00 86.31 99 LEU A N 1
ATOM 752 C CA . LEU A 1 99 ? -0.824 0.497 -13.409 1.00 86.31 99 LEU A CA 1
ATOM 753 C C . LEU A 1 99 ? 0.168 0.146 -14.522 1.00 86.31 99 LEU A C 1
ATOM 755 O O . LEU A 1 99 ? -0.165 -0.604 -15.442 1.00 86.31 99 LEU A O 1
ATOM 759 N N . ASN A 1 100 ? 1.382 0.685 -14.430 1.00 85.44 100 ASN A N 1
ATOM 760 C CA . ASN A 1 100 ? 2.468 0.375 -15.354 1.00 85.44 100 ASN A CA 1
ATOM 761 C C . ASN A 1 100 ? 3.299 -0.805 -14.837 1.00 85.44 100 ASN A C 1
ATOM 763 O O . ASN A 1 100 ? 3.262 -1.141 -13.652 1.00 85.44 100 ASN A O 1
ATOM 767 N N . ASN A 1 101 ? 4.079 -1.417 -15.727 1.00 83.00 101 ASN A N 1
ATOM 768 C CA . ASN A 1 101 ? 5.062 -2.410 -15.309 1.00 83.00 101 ASN A CA 1
ATOM 769 C C . ASN A 1 101 ? 6.083 -1.774 -14.353 1.00 83.00 101 ASN A C 1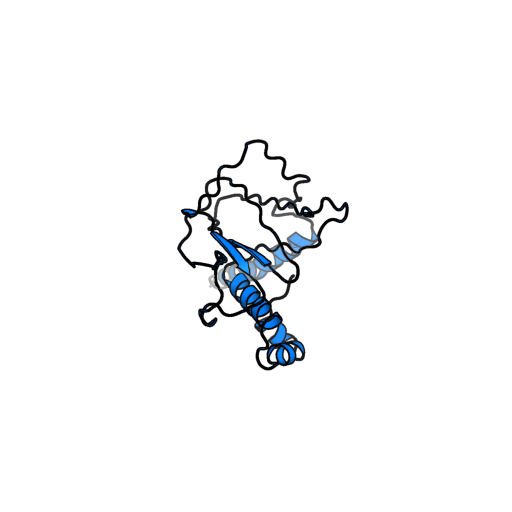
ATOM 771 O O . ASN A 1 101 ? 6.455 -0.620 -14.560 1.00 83.00 101 ASN A O 1
ATOM 775 N N . ASP A 1 102 ? 6.519 -2.537 -13.351 1.00 83.38 102 ASP A N 1
ATOM 776 C CA . ASP A 1 102 ? 7.494 -2.094 -12.345 1.00 83.38 102 ASP A CA 1
ATOM 777 C C . ASP A 1 102 ? 7.070 -0.794 -11.631 1.00 83.38 102 ASP A C 1
ATOM 779 O O . ASP A 1 102 ? 7.833 0.145 -11.431 1.00 83.38 102 ASP A O 1
ATOM 783 N N . SER A 1 103 ? 5.776 -0.693 -11.319 1.00 86.56 103 SER A N 1
ATOM 784 C CA . SER A 1 103 ? 5.210 0.437 -10.587 1.00 86.56 103 SER A CA 1
ATOM 785 C C . SER A 1 103 ? 4.176 -0.039 -9.581 1.00 86.56 103 SER A C 1
ATOM 787 O O . SER A 1 103 ? 3.660 -1.155 -9.685 1.00 86.56 103 SER A O 1
ATOM 789 N N . ALA A 1 104 ? 3.852 0.820 -8.621 1.00 89.00 104 ALA A N 1
ATOM 790 C CA . ALA A 1 104 ? 2.737 0.611 -7.713 1.00 89.00 104 ALA A CA 1
ATOM 791 C C . ALA A 1 104 ? 1.817 1.834 -7.714 1.00 89.00 104 ALA A C 1
ATOM 793 O O . ALA A 1 104 ? 2.254 2.968 -7.897 1.00 89.00 104 ALA A O 1
ATOM 794 N N . VAL A 1 105 ? 0.528 1.597 -7.497 1.00 90.00 105 VAL A N 1
ATOM 795 C CA . VAL A 1 105 ? -0.475 2.639 -7.248 1.00 90.00 105 VAL A CA 1
ATOM 796 C C . VAL A 1 105 ? -1.162 2.317 -5.935 1.00 90.00 105 VAL A C 1
ATOM 798 O O . VAL A 1 105 ? -1.343 1.143 -5.602 1.00 90.00 105 VAL A O 1
ATOM 801 N N . GLY A 1 106 ? -1.545 3.341 -5.184 1.00 90.75 106 GLY A N 1
ATOM 802 C CA . GLY A 1 106 ? -2.107 3.148 -3.860 1.00 90.75 106 GLY A CA 1
ATOM 803 C C . GLY A 1 106 ? -3.181 4.157 -3.504 1.00 90.75 106 GLY A C 1
ATOM 804 O O . GLY A 1 106 ? -3.285 5.233 -4.085 1.00 90.75 106 GLY A O 1
ATOM 805 N N . LEU A 1 107 ? -3.992 3.761 -2.524 1.00 92.25 107 LEU A N 1
ATOM 806 C CA . LEU A 1 107 ? -4.999 4.591 -1.882 1.00 92.25 107 LEU A CA 1
ATOM 807 C C . LEU A 1 107 ? -4.720 4.611 -0.384 1.00 92.25 107 LEU A C 1
ATOM 809 O O . LEU A 1 107 ? -4.789 3.572 0.277 1.00 92.25 107 LEU A O 1
ATOM 813 N N . ARG A 1 108 ? -4.449 5.792 0.164 1.00 93.00 108 ARG A N 1
ATOM 814 C CA . ARG A 1 108 ? -4.397 6.029 1.602 1.00 93.00 108 ARG A CA 1
ATOM 815 C C . ARG A 1 108 ? -5.774 6.468 2.080 1.00 93.00 108 ARG A C 1
ATOM 817 O O . ARG A 1 108 ? -6.404 7.353 1.506 1.00 93.00 108 ARG A O 1
ATOM 824 N N . MET A 1 109 ? -6.260 5.813 3.127 1.00 93.06 109 MET A N 1
ATOM 825 C CA . MET A 1 109 ? -7.598 6.015 3.680 1.00 93.06 109 MET A CA 1
ATOM 826 C C . MET A 1 109 ? -7.536 5.944 5.202 1.00 93.06 109 MET A C 1
ATOM 828 O O . MET A 1 109 ? -6.839 5.093 5.754 1.00 93.06 109 MET A O 1
ATOM 832 N N . ASN A 1 110 ? -8.311 6.782 5.891 1.00 93.06 110 ASN A N 1
ATOM 833 C CA . ASN A 1 110 ? -8.465 6.685 7.341 1.00 93.06 110 ASN A CA 1
ATOM 834 C C . ASN A 1 110 ? -9.651 5.771 7.696 1.00 93.06 110 ASN A C 1
ATOM 836 O O . ASN A 1 110 ? -10.814 6.188 7.669 1.00 93.06 110 ASN A O 1
ATOM 840 N N . LEU A 1 111 ? -9.355 4.506 8.006 1.00 92.31 111 LEU A N 1
ATOM 841 C CA . LEU A 1 111 ? -10.350 3.498 8.378 1.00 92.31 111 LEU A CA 1
ATOM 842 C C . LEU A 1 111 ? -10.591 3.520 9.893 1.00 92.31 111 LEU A C 1
ATOM 844 O O . LEU A 1 111 ? -9.712 3.188 10.686 1.00 92.31 111 LEU A O 1
ATOM 848 N N . THR A 1 112 ? -11.806 3.871 10.314 1.00 90.81 112 THR A N 1
ATOM 849 C CA . THR A 1 112 ? -12.158 3.941 11.738 1.00 90.81 112 THR A CA 1
ATOM 850 C C . THR A 1 112 ? -12.694 2.625 12.281 1.00 90.81 112 THR A C 1
ATOM 852 O O . THR A 1 112 ? -13.494 1.937 11.643 1.00 90.81 112 THR A O 1
ATOM 855 N N . THR A 1 113 ? -12.316 2.304 13.518 1.00 89.06 113 THR A N 1
ATOM 856 C CA . THR A 1 113 ? -12.872 1.152 14.240 1.00 89.06 113 THR A CA 1
ATOM 857 C C . THR A 1 113 ? -14.393 1.271 14.407 1.00 89.06 113 THR A C 1
ATOM 859 O O . THR A 1 113 ? -14.945 2.364 14.529 1.00 89.06 113 THR A O 1
ATOM 862 N N . GLY A 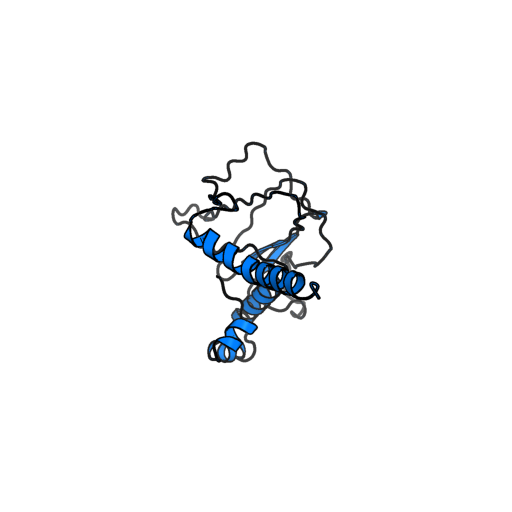1 114 ? -15.088 0.131 14.393 1.00 88.06 114 GLY A N 1
ATOM 863 C CA . GLY A 1 114 ? -16.553 0.079 14.486 1.00 88.06 114 GLY A CA 1
ATOM 864 C C . GLY A 1 114 ? -17.292 0.172 13.147 1.00 88.06 114 GLY A C 1
ATOM 865 O O . GLY A 1 114 ? -18.512 0.029 13.128 1.00 88.06 114 GLY A O 1
ATOM 866 N N . TRP A 1 115 ? -16.571 0.344 12.036 1.00 85.75 115 TRP A N 1
ATOM 867 C CA . TRP A 1 115 ? -17.124 0.331 10.682 1.00 85.75 115 TRP A CA 1
ATOM 868 C C . TRP A 1 115 ? -16.731 -0.941 9.930 1.00 85.75 115 TRP A C 1
ATOM 870 O O . TRP A 1 115 ? -15.694 -1.549 10.197 1.00 85.75 115 TRP A O 1
ATOM 880 N N . LYS A 1 116 ? -17.574 -1.346 8.974 1.00 85.94 116 LYS A N 1
ATOM 881 C CA . LYS A 1 116 ? -17.283 -2.438 8.043 1.00 85.94 116 LYS A CA 1
ATOM 882 C C . LYS A 1 116 ? -17.034 -1.849 6.661 1.00 85.94 116 LYS A C 1
ATOM 884 O O . LYS A 1 116 ? -17.943 -1.280 6.066 1.00 85.94 116 LYS A O 1
ATOM 889 N N . TYR A 1 117 ? -15.823 -2.039 6.158 1.00 86.62 117 TYR A N 1
ATOM 890 C CA . TYR A 1 117 ? -15.418 -1.612 4.824 1.00 86.62 117 TYR A CA 1
ATOM 891 C C . TYR A 1 117 ? -15.473 -2.791 3.853 1.00 86.62 117 TYR A C 1
ATOM 893 O O . TYR A 1 117 ? -15.282 -3.945 4.237 1.00 86.62 117 TYR A O 1
ATOM 901 N N . THR A 1 118 ? -15.781 -2.517 2.592 1.00 86.31 118 THR A N 1
ATOM 902 C CA . THR A 1 118 ? -15.739 -3.503 1.509 1.00 86.31 118 THR A CA 1
ATOM 903 C C . THR A 1 118 ? -14.993 -2.866 0.354 1.00 86.31 118 THR A C 1
ATOM 905 O O . THR A 1 118 ? -15.419 -1.836 -0.156 1.00 86.31 118 THR A O 1
ATOM 908 N N . ILE A 1 119 ? -13.860 -3.459 -0.009 1.00 87.06 119 ILE A N 1
ATOM 909 C CA . ILE A 1 119 ? -12.994 -2.985 -1.086 1.00 87.06 119 ILE A CA 1
ATOM 910 C C . ILE A 1 119 ? -13.184 -3.939 -2.258 1.00 87.06 119 ILE A C 1
ATOM 912 O O . ILE A 1 119 ? -13.117 -5.155 -2.080 1.00 87.06 119 ILE A O 1
ATOM 916 N N . CYS A 1 120 ? -13.432 -3.387 -3.441 1.00 86.00 120 CYS A N 1
ATOM 917 C CA . CYS A 1 120 ? -13.520 -4.158 -4.669 1.00 86.00 120 CYS A CA 1
ATOM 918 C C . CYS A 1 120 ? -12.486 -3.641 -5.661 1.00 86.00 120 CYS A C 1
ATOM 920 O O . CYS A 1 120 ? -12.490 -2.458 -5.995 1.00 86.00 120 CYS A O 1
ATOM 922 N N . VAL A 1 121 ? -11.597 -4.527 -6.105 1.00 86.81 121 VAL A N 1
ATOM 923 C CA . VAL A 1 121 ? -10.525 -4.206 -7.048 1.00 86.81 121 VAL A CA 1
ATOM 924 C C . VAL A 1 121 ? -10.782 -4.970 -8.334 1.00 86.81 121 VAL A C 1
ATOM 926 O O . VAL A 1 121 ? -10.971 -6.185 -8.312 1.00 86.81 121 VAL A O 1
ATOM 929 N N . ASN A 1 122 ? -10.797 -4.250 -9.452 1.00 86.19 122 ASN A N 1
ATOM 930 C CA . ASN A 1 122 ? -10.949 -4.830 -10.776 1.00 86.19 122 ASN A CA 1
ATOM 931 C C . ASN A 1 122 ? -9.736 -4.461 -11.629 1.00 86.19 122 ASN A C 1
ATOM 933 O O . ASN A 1 122 ? -9.462 -3.281 -11.839 1.00 86.19 122 ASN A O 1
ATOM 937 N N . LEU A 1 123 ? -9.022 -5.475 -12.110 1.00 86.19 123 LEU A N 1
ATOM 938 C CA . LEU A 1 123 ? -7.845 -5.321 -12.954 1.00 86.19 123 LEU A CA 1
ATOM 939 C C . LEU A 1 123 ? -8.247 -5.545 -14.412 1.00 86.19 123 LEU A C 1
ATOM 941 O O . LEU A 1 123 ? -8.674 -6.639 -14.788 1.00 86.19 123 LEU A O 1
ATOM 945 N N . GLN A 1 124 ? -8.112 -4.504 -15.233 1.00 85.56 124 GLN A N 1
ATOM 946 C CA . GLN A 1 124 ? -8.498 -4.531 -16.642 1.00 85.56 124 GLN A CA 1
ATOM 947 C C . GLN A 1 124 ? -7.309 -4.164 -17.540 1.00 85.56 124 GLN A C 1
ATOM 949 O O . GLN A 1 124 ? -6.599 -3.201 -17.245 1.00 85.56 124 GLN A O 1
ATOM 954 N N . PRO A 1 125 ? -7.075 -4.897 -18.642 1.00 85.00 125 PRO A N 1
ATOM 955 C CA . PRO A 1 125 ? -6.036 -4.545 -19.600 1.00 85.00 125 PRO A CA 1
ATOM 956 C C . PRO A 1 125 ? -6.456 -3.325 -20.433 1.00 85.00 125 PRO A C 1
ATOM 958 O O . PRO A 1 125 ? -7.548 -3.297 -20.998 1.00 85.00 125 PRO A O 1
ATOM 961 N N . LEU A 1 126 ? -5.560 -2.345 -20.585 1.00 80.75 126 LEU A N 1
ATOM 962 C CA . LEU A 1 126 ? -5.838 -1.107 -21.335 1.00 80.75 126 LEU A CA 1
ATOM 963 C C . LEU A 1 126 ? -6.141 -1.339 -22.824 1.00 80.75 126 LEU A C 1
ATOM 965 O O . LEU A 1 126 ? -6.946 -0.626 -23.414 1.00 80.75 126 LEU A O 1
ATOM 969 N N . ASN A 1 127 ? -5.516 -2.350 -23.433 1.00 77.88 127 ASN A N 1
ATOM 970 C CA . ASN A 1 127 ? -5.594 -2.593 -24.878 1.00 77.88 127 ASN A CA 1
ATOM 971 C C . ASN A 1 127 ? -6.730 -3.544 -25.290 1.00 77.88 127 ASN A C 1
ATOM 973 O O . ASN A 1 127 ? -6.730 -4.034 -26.417 1.00 77.88 127 ASN A O 1
ATOM 977 N N . GLY A 1 128 ? -7.660 -3.871 -24.384 1.00 66.06 128 GLY A N 1
ATOM 978 C CA . GLY A 1 128 ? -8.710 -4.857 -24.663 1.00 66.06 128 GLY A CA 1
ATOM 979 C C . GLY A 1 128 ? -8.167 -6.262 -24.952 1.00 66.06 128 GLY A C 1
ATOM 980 O O . GLY A 1 128 ? -8.837 -7.056 -25.608 1.00 66.06 128 GLY A O 1
ATOM 981 N N . SER A 1 129 ? -6.943 -6.554 -24.492 1.00 74.44 129 SER A N 1
ATOM 982 C CA . SER A 1 129 ? -6.390 -7.910 -24.499 1.00 74.44 129 SER A CA 1
ATOM 983 C C . SER A 1 129 ? -7.293 -8.832 -23.676 1.00 74.44 129 SER A C 1
ATOM 985 O O . SER A 1 129 ? -7.850 -8.409 -22.667 1.00 74.44 129 SER A O 1
ATOM 987 N N . GLU A 1 130 ? -7.425 -10.096 -24.072 1.00 69.50 130 GLU A N 1
ATOM 988 C CA . GLU A 1 130 ? -8.113 -11.095 -23.239 1.00 69.50 130 GLU A CA 1
ATOM 989 C C . GLU A 1 130 ? -7.260 -11.534 -22.038 1.00 69.50 130 GLU A C 1
ATOM 991 O O . GLU A 1 130 ? -7.764 -12.151 -21.097 1.00 69.50 130 GLU A O 1
ATOM 996 N N . GLU A 1 131 ? -5.965 -11.209 -22.053 1.00 76.44 131 GLU A N 1
ATOM 997 C CA . GLU A 1 131 ? -5.057 -11.529 -20.963 1.00 76.44 131 GLU A CA 1
ATOM 998 C C . GLU A 1 131 ? -5.276 -10.573 -19.788 1.00 76.44 131 GLU A C 1
ATOM 1000 O O . GLU A 1 131 ? -5.090 -9.357 -19.893 1.00 76.44 131 GLU A O 1
ATOM 1005 N N . ARG A 1 132 ? -5.694 -11.142 -18.654 1.00 74.25 132 ARG A N 1
ATOM 1006 C CA . ARG A 1 132 ? -5.859 -10.391 -17.411 1.00 74.25 132 ARG A CA 1
ATOM 1007 C C . ARG A 1 132 ? -4.485 -9.975 -16.883 1.00 74.25 132 ARG A C 1
ATOM 1009 O O . ARG A 1 132 ? -3.641 -10.855 -16.708 1.00 74.25 132 ARG A O 1
ATOM 1016 N N . PRO A 1 133 ? -4.263 -8.681 -16.596 1.00 81.06 133 PRO A N 1
ATOM 1017 C CA . PRO A 1 133 ? -3.013 -8.246 -15.998 1.00 81.06 133 PRO A CA 1
ATOM 1018 C C . PRO A 1 133 ? -2.847 -8.889 -14.618 1.00 81.06 133 PRO A C 1
ATOM 1020 O O . PRO A 1 133 ? -3.809 -9.019 -13.858 1.00 81.06 133 PRO A O 1
ATOM 1023 N N . ILE A 1 134 ? -1.620 -9.308 -14.324 1.00 85.12 134 ILE A N 1
ATOM 1024 C CA . ILE A 1 134 ? -1.240 -9.858 -13.026 1.00 85.12 134 ILE A CA 1
ATOM 1025 C C . ILE A 1 134 ? -0.733 -8.693 -12.188 1.00 85.12 134 ILE A C 1
ATOM 1027 O O . ILE A 1 134 ? 0.223 -8.023 -12.572 1.00 85.12 134 ILE A O 1
ATOM 1031 N N . ALA A 1 135 ? -1.393 -8.451 -11.065 1.00 87.69 135 ALA A N 1
ATOM 1032 C CA . ALA A 1 135 ? -0.953 -7.498 -10.066 1.00 87.69 135 ALA A CA 1
ATOM 1033 C C . ALA A 1 135 ? -1.313 -8.037 -8.687 1.00 87.69 135 ALA A C 1
ATOM 1035 O O . ALA A 1 135 ? -2.360 -8.670 -8.513 1.00 87.69 135 ALA A O 1
ATOM 1036 N N . ASP A 1 136 ? -0.455 -7.754 -7.719 1.00 89.31 136 ASP A N 1
ATOM 1037 C CA . ASP A 1 136 ? -0.735 -8.063 -6.330 1.00 89.31 136 ASP A CA 1
ATOM 1038 C C . ASP A 1 136 ? -1.474 -6.894 -5.673 1.00 89.31 136 ASP A C 1
ATOM 1040 O O . ASP A 1 136 ? -1.217 -5.725 -5.967 1.00 89.31 136 ASP A O 1
ATOM 1044 N N . VAL A 1 137 ? -2.403 -7.209 -4.772 1.00 90.12 137 VAL A N 1
ATOM 1045 C CA . VAL A 1 137 ? -3.204 -6.216 -4.050 1.00 90.12 137 VAL A CA 1
ATOM 1046 C C . VAL A 1 137 ? -2.971 -6.399 -2.561 1.00 90.12 137 VAL A C 1
ATOM 1048 O O . VAL A 1 137 ? -3.285 -7.451 -2.003 1.00 90.12 137 VAL A O 1
ATOM 1051 N N . TYR A 1 138 ? -2.469 -5.351 -1.912 1.00 91.81 138 TYR A N 1
ATOM 1052 C CA . TYR A 1 138 ? -2.155 -5.359 -0.489 1.00 91.81 138 TYR A CA 1
ATOM 1053 C C . TYR A 1 138 ? -2.990 -4.318 0.254 1.00 91.81 138 TYR A C 1
ATOM 1055 O O . TYR A 1 138 ? -3.147 -3.185 -0.196 1.00 91.81 138 TYR A O 1
ATOM 1063 N N . LEU A 1 139 ? -3.512 -4.707 1.418 1.00 91.62 139 LEU A N 1
ATOM 1064 C CA . LEU A 1 139 ? -4.059 -3.777 2.400 1.00 91.62 139 LEU A CA 1
ATOM 1065 C C . LEU A 1 139 ? -3.046 -3.659 3.534 1.00 91.62 139 LEU A C 1
ATOM 1067 O O . LEU A 1 139 ? -2.846 -4.614 4.283 1.00 91.62 139 LEU A O 1
ATOM 1071 N N . LEU A 1 140 ? -2.407 -2.498 3.636 1.00 91.50 140 LEU A N 1
ATOM 1072 C CA . LEU A 1 140 ? -1.312 -2.252 4.569 1.00 91.50 140 LEU A CA 1
ATOM 1073 C C . LEU A 1 140 ? -1.727 -1.228 5.625 1.00 91.50 140 LEU A C 1
ATOM 1075 O O . LEU A 1 140 ? -2.455 -0.277 5.334 1.00 91.50 140 LEU A O 1
ATOM 1079 N N . GLN A 1 141 ? -1.251 -1.420 6.855 1.00 90.81 141 GLN A N 1
ATOM 1080 C CA . GLN A 1 141 ? -1.250 -0.351 7.851 1.00 90.81 141 GLN A CA 1
ATOM 1081 C C . GLN A 1 141 ? -0.106 0.620 7.556 1.00 90.81 141 GLN A C 1
ATOM 1083 O O . GLN A 1 141 ? 0.848 0.269 6.869 1.00 90.81 141 GLN A O 1
ATOM 1088 N N . GLU A 1 142 ? -0.165 1.822 8.123 1.00 86.50 142 GLU A N 1
ATOM 1089 C CA . GLU A 1 142 ? 0.839 2.873 7.905 1.00 86.50 142 GLU A CA 1
ATOM 1090 C C . GLU A 1 142 ? 2.282 2.394 8.153 1.00 86.50 142 GLU A C 1
ATOM 1092 O O . GLU A 1 142 ? 3.167 2.620 7.331 1.00 86.50 142 GLU A O 1
ATOM 1097 N N . ASN A 1 143 ? 2.515 1.645 9.236 1.00 83.19 143 ASN A N 1
ATOM 1098 C CA . ASN A 1 143 ? 3.842 1.110 9.552 1.00 83.19 143 ASN A CA 1
ATOM 1099 C C . ASN A 1 143 ? 4.314 0.018 8.570 1.00 83.19 143 ASN A C 1
ATOM 1101 O O . ASN A 1 143 ? 5.509 -0.103 8.302 1.00 83.19 143 ASN A O 1
ATOM 1105 N N . ASP A 1 144 ? 3.391 -0.784 8.038 1.00 88.19 144 ASP A N 1
ATOM 1106 C CA . ASP A 1 144 ? 3.718 -1.818 7.049 1.00 88.19 144 ASP A CA 1
ATOM 1107 C C . ASP A 1 144 ? 3.958 -1.188 5.673 1.00 88.19 144 ASP A C 1
ATOM 1109 O O . ASP A 1 144 ? 4.831 -1.630 4.929 1.00 88.19 144 ASP A O 1
ATOM 1113 N N . PHE A 1 145 ? 3.224 -0.115 5.362 1.00 88.62 145 PHE A N 1
ATOM 1114 C CA . PHE A 1 145 ? 3.411 0.673 4.153 1.00 88.62 145 PHE A CA 1
ATOM 1115 C C . PHE A 1 145 ? 4.788 1.339 4.118 1.00 88.62 145 PHE A C 1
ATOM 1117 O O . PHE A 1 145 ? 5.447 1.274 3.091 1.00 88.62 145 PHE A O 1
ATOM 1124 N N . SER A 1 146 ? 5.270 1.887 5.238 1.00 85.12 146 SER A N 1
ATOM 1125 C CA . SER A 1 146 ? 6.621 2.465 5.300 1.00 85.12 146 SER A CA 1
ATOM 1126 C C . SER A 1 146 ? 7.719 1.442 4.966 1.00 85.12 146 SER A C 1
ATOM 1128 O O . SER A 1 146 ? 8.676 1.768 4.267 1.00 85.12 146 SER A O 1
ATOM 1130 N N . GLN A 1 147 ? 7.573 0.189 5.409 1.00 85.62 147 GLN A N 1
ATOM 1131 C CA . GLN A 1 147 ? 8.501 -0.888 5.038 1.00 85.62 147 GLN A CA 1
ATOM 1132 C C . GLN A 1 147 ? 8.357 -1.295 3.568 1.00 85.62 147 GLN A C 1
ATOM 1134 O O . GLN A 1 147 ? 9.361 -1.535 2.901 1.00 85.62 147 GLN A O 1
ATOM 1139 N N . TYR A 1 148 ? 7.124 -1.370 3.059 1.00 89.06 148 TYR A N 1
ATOM 1140 C CA . TYR A 1 148 ? 6.862 -1.644 1.645 1.00 89.06 148 TYR A CA 1
ATOM 1141 C C . TYR A 1 148 ? 7.479 -0.575 0.740 1.00 89.06 148 TYR A C 1
ATOM 1143 O O . TYR A 1 148 ? 8.137 -0.911 -0.236 1.00 89.06 148 TYR A O 1
ATOM 1151 N N . GLU A 1 149 ? 7.300 0.698 1.082 1.00 86.12 149 GLU A N 1
ATOM 1152 C CA . GLU A 1 149 ? 7.858 1.839 0.363 1.00 86.12 149 GLU A CA 1
ATOM 1153 C C . GLU A 1 149 ? 9.386 1.792 0.351 1.00 86.12 149 GLU A C 1
ATOM 1155 O O . GLU A 1 149 ? 9.991 1.915 -0.710 1.00 86.12 149 GLU A O 1
ATOM 1160 N N . PHE A 1 150 ? 10.010 1.522 1.500 1.00 81.88 150 PHE A N 1
ATOM 1161 C CA . PHE A 1 150 ? 11.455 1.327 1.592 1.00 81.88 150 PHE A CA 1
ATOM 1162 C C . PHE A 1 150 ? 11.945 0.181 0.693 1.00 81.88 150 PHE A C 1
ATOM 1164 O O . PHE A 1 150 ? 12.910 0.339 -0.054 1.00 81.88 150 PHE A O 1
ATOM 1171 N N . ASP A 1 151 ? 11.293 -0.985 0.747 1.00 84.44 151 ASP A N 1
ATOM 1172 C CA . ASP A 1 151 ? 11.678 -2.128 -0.083 1.00 84.44 151 ASP A CA 1
ATOM 1173 C C . ASP A 1 151 ? 11.438 -1.849 -1.576 1.00 84.44 151 ASP A C 1
ATOM 1175 O O . ASP A 1 151 ? 12.294 -2.184 -2.398 1.00 84.44 151 ASP A O 1
ATOM 1179 N N . PHE A 1 152 ? 10.334 -1.186 -1.933 1.00 85.75 152 PHE A N 1
ATOM 1180 C CA . PHE A 1 152 ? 10.050 -0.735 -3.295 1.00 85.75 152 PHE A CA 1
ATOM 1181 C C . PHE A 1 152 ? 11.154 0.197 -3.798 1.00 85.75 152 PHE A C 1
ATOM 1183 O O . PHE A 1 152 ? 11.730 -0.062 -4.853 1.00 85.75 152 PHE A O 1
ATOM 1190 N N . ASP A 1 153 ? 11.497 1.231 -3.033 1.00 81.00 153 ASP A N 1
ATOM 1191 C CA . ASP A 1 153 ? 12.560 2.182 -3.358 1.00 81.00 153 ASP A CA 1
ATOM 1192 C C . ASP A 1 153 ? 13.897 1.466 -3.570 1.00 81.00 153 ASP A C 1
ATOM 1194 O O . ASP A 1 153 ? 14.545 1.635 -4.602 1.00 81.00 153 ASP A O 1
ATOM 1198 N N . SER A 1 154 ? 14.254 0.559 -2.658 1.00 79.69 154 SER A N 1
ATOM 1199 C CA . SER A 1 154 ? 15.509 -0.189 -2.729 1.00 79.69 154 SER A CA 1
ATOM 1200 C C . SER A 1 154 ? 15.644 -1.056 -3.989 1.00 79.69 154 SER A C 1
ATOM 1202 O O . SER A 1 154 ? 16.761 -1.363 -4.399 1.00 79.69 154 SER A O 1
ATOM 1204 N N . ARG A 1 155 ? 14.527 -1.495 -4.596 1.00 79.81 155 ARG A N 1
ATOM 1205 C CA . ARG A 1 155 ? 14.518 -2.282 -5.847 1.00 79.81 155 ARG A CA 1
ATOM 1206 C C . ARG A 1 155 ? 14.773 -1.423 -7.083 1.00 79.81 155 ARG A C 1
ATOM 1208 O O . ARG A 1 155 ? 15.280 -1.950 -8.068 1.00 79.81 155 ARG A O 1
ATOM 1215 N N . HIS A 1 156 ? 14.398 -0.149 -7.030 1.00 78.25 156 HIS A N 1
ATOM 1216 C CA . HIS A 1 156 ? 14.445 0.758 -8.177 1.00 78.25 156 HIS A CA 1
ATOM 1217 C C . HIS A 1 156 ? 15.618 1.737 -8.117 1.00 78.25 156 HIS A C 1
ATOM 1219 O O . HIS A 1 156 ? 16.036 2.265 -9.144 1.00 78.25 156 HIS A O 1
ATOM 1225 N N . ASN A 1 157 ? 16.180 1.944 -6.930 1.00 71.50 157 ASN A N 1
ATOM 1226 C CA . ASN A 1 157 ? 17.380 2.728 -6.722 1.00 71.50 157 ASN A CA 1
ATOM 1227 C C . ASN A 1 157 ? 18.588 1.811 -6.500 1.00 71.50 157 ASN A C 1
ATOM 1229 O O . ASN A 1 157 ? 18.544 0.884 -5.691 1.00 71.50 157 ASN A O 1
ATOM 1233 N N . ASP A 1 158 ? 19.716 2.137 -7.131 1.00 63.22 158 ASP A N 1
ATOM 1234 C CA . ASP A 1 158 ? 21.009 1.548 -6.780 1.00 63.22 158 ASP A CA 1
ATOM 1235 C C . ASP A 1 158 ? 21.471 2.132 -5.434 1.00 63.22 158 ASP A C 1
ATOM 1237 O O . ASP A 1 158 ? 22.224 3.105 -5.380 1.00 63.22 158 ASP A O 1
ATOM 1241 N N . TRP A 1 159 ? 21.024 1.538 -4.322 1.00 67.62 159 TRP A N 1
ATOM 1242 C CA . TRP A 1 159 ? 21.513 1.837 -2.963 1.00 67.62 159 TRP A CA 1
ATOM 1243 C C . TRP A 1 159 ? 22.952 1.327 -2.760 1.00 67.62 159 TRP A C 1
ATOM 1245 O O . TRP A 1 159 ? 23.238 0.638 -1.787 1.00 67.62 159 TRP A O 1
ATOM 1255 N N . ASP A 1 160 ? 23.849 1.585 -3.712 1.00 70.50 160 ASP A N 1
ATOM 1256 C CA . ASP A 1 160 ? 25.241 1.117 -3.716 1.00 70.50 160 ASP A CA 1
ATOM 1257 C C . ASP A 1 160 ? 25.369 -0.401 -3.451 1.00 70.50 160 ASP A C 1
ATOM 1259 O O . ASP A 1 160 ? 26.242 -0.862 -2.723 1.00 70.50 160 ASP A O 1
ATOM 1263 N N . GLY A 1 161 ? 24.428 -1.198 -3.975 1.00 71.50 161 GLY A N 1
ATOM 1264 C CA . GLY A 1 161 ? 24.379 -2.650 -3.754 1.00 71.50 161 GLY A CA 1
ATOM 1265 C C . GLY A 1 161 ? 23.875 -3.097 -2.373 1.00 71.50 161 GLY A C 1
ATOM 1266 O O . GLY A 1 161 ? 23.716 -4.295 -2.153 1.00 71.50 161 GLY A O 1
ATOM 1267 N N . MET A 1 162 ? 23.526 -2.177 -1.463 1.00 77.19 162 MET A N 1
ATOM 1268 C CA . MET A 1 162 ? 23.054 -2.499 -0.106 1.00 77.19 162 MET A CA 1
ATOM 1269 C C . MET A 1 162 ? 21.845 -3.440 -0.112 1.00 77.19 162 MET A C 1
ATOM 1271 O O . MET A 1 162 ? 21.723 -4.323 0.739 1.00 77.19 162 MET A O 1
ATOM 1275 N N . ARG A 1 163 ? 20.940 -3.279 -1.083 1.00 81.38 163 ARG A N 1
ATOM 1276 C CA . ARG A 1 163 ? 19.799 -4.182 -1.232 1.00 81.38 163 ARG A CA 1
ATOM 1277 C C . ARG A 1 163 ? 20.241 -5.627 -1.485 1.00 81.38 163 ARG A C 1
ATOM 1279 O O . ARG A 1 163 ? 19.633 -6.548 -0.936 1.00 81.38 163 ARG A O 1
ATOM 1286 N N . ASP A 1 164 ? 21.244 -5.828 -2.334 1.00 82.88 164 ASP A N 1
ATOM 1287 C CA . ASP A 1 164 ? 21.766 -7.157 -2.655 1.00 82.88 164 ASP A CA 1
ATOM 1288 C C . ASP A 1 164 ? 22.441 -7.782 -1.427 1.00 82.88 164 ASP A C 1
ATOM 1290 O O . ASP A 1 164 ? 22.181 -8.941 -1.095 1.00 82.88 164 ASP A O 1
ATOM 1294 N N . ASP A 1 165 ? 23.194 -6.981 -0.668 1.00 85.38 165 ASP A N 1
ATOM 1295 C CA . ASP A 1 165 ? 23.792 -7.397 0.604 1.00 85.38 165 ASP A CA 1
ATOM 1296 C C . ASP A 1 165 ? 22.730 -7.837 1.626 1.00 85.38 165 ASP A C 1
ATOM 1298 O O . ASP A 1 165 ? 22.884 -8.861 2.301 1.00 85.38 165 ASP A O 1
ATOM 1302 N N . ILE A 1 166 ? 21.614 -7.103 1.728 1.00 84.75 166 ILE A N 1
ATOM 1303 C CA . ILE A 1 166 ? 20.496 -7.474 2.605 1.00 84.75 166 ILE A CA 1
ATOM 1304 C C . ILE A 1 166 ? 19.833 -8.759 2.106 1.00 84.75 166 ILE A C 1
ATOM 1306 O O . ILE A 1 166 ? 19.576 -9.651 2.914 1.00 84.75 166 ILE A O 1
ATOM 1310 N N . ALA A 1 167 ? 19.599 -8.904 0.801 1.00 82.31 167 ALA A N 1
ATOM 1311 C CA . ALA A 1 167 ? 18.982 -10.097 0.219 1.00 82.31 167 ALA A CA 1
ATOM 1312 C C . ALA A 1 167 ? 19.820 -11.375 0.424 1.00 82.31 167 ALA A C 1
ATOM 1314 O O . ALA A 1 167 ? 19.261 -12.468 0.525 1.00 82.31 167 ALA A O 1
ATOM 1315 N N . HIS A 1 168 ? 21.144 -11.247 0.549 1.00 87.56 168 HIS A N 1
ATOM 1316 C CA . HIS A 1 168 ? 22.059 -12.353 0.858 1.00 87.56 168 HIS A CA 1
ATOM 1317 C C . HIS A 1 168 ? 22.377 -12.502 2.352 1.00 87.56 168 HIS A C 1
ATOM 1319 O O . HIS A 1 168 ? 23.105 -13.415 2.755 1.00 87.56 168 HIS A O 1
ATOM 1325 N N . SER A 1 169 ? 21.831 -11.628 3.194 1.00 88.19 169 SER A N 1
ATOM 1326 C CA . SER A 1 169 ? 22.034 -11.682 4.636 1.00 88.19 169 SER A CA 1
ATOM 1327 C C . SER A 1 169 ? 21.252 -12.822 5.296 1.00 88.19 169 SER A C 1
ATOM 1329 O O . SER A 1 169 ? 20.484 -13.552 4.675 1.00 88.19 169 SER A O 1
ATOM 1331 N N . THR A 1 170 ? 21.441 -13.006 6.599 1.00 89.38 170 THR A N 1
ATOM 1332 C CA . THR A 1 170 ? 20.689 -13.995 7.380 1.00 89.38 170 THR A CA 1
ATOM 1333 C C . THR A 1 170 ? 19.174 -13.724 7.366 1.00 89.38 170 THR A C 1
ATOM 1335 O O . THR A 1 170 ? 18.790 -12.559 7.466 1.00 89.38 170 THR A O 1
ATOM 1338 N N . PRO A 1 171 ? 18.303 -14.757 7.400 1.00 87.56 171 PRO A N 1
ATOM 1339 C CA . PRO A 1 171 ? 16.846 -14.581 7.294 1.00 87.56 171 PRO A CA 1
ATOM 1340 C C . PRO A 1 171 ? 16.226 -13.599 8.297 1.00 87.56 171 PRO A C 1
ATOM 1342 O O . PRO A 1 171 ? 15.267 -12.908 7.979 1.00 87.56 171 PRO A O 1
ATOM 1345 N N . TRP A 1 172 ? 16.775 -13.499 9.512 1.00 86.12 172 TRP A N 1
ATOM 1346 C CA . TRP A 1 172 ? 16.272 -12.549 10.510 1.00 86.12 172 TRP A CA 1
ATOM 1347 C C . TRP A 1 172 ? 16.488 -11.084 10.101 1.00 86.12 172 TRP A C 1
ATOM 1349 O O . TRP A 1 172 ? 15.663 -10.246 10.443 1.00 86.12 172 TRP A O 1
ATOM 1359 N N . LEU A 1 173 ? 17.574 -10.778 9.383 1.00 85.12 173 LEU A N 1
ATOM 1360 C CA . LEU A 1 173 ? 17.888 -9.425 8.924 1.00 85.12 173 LEU A CA 1
ATOM 1361 C C . LEU A 1 173 ? 17.041 -9.066 7.700 1.00 85.12 173 LEU A C 1
ATOM 1363 O O . LEU A 1 173 ? 16.503 -7.966 7.632 1.00 85.12 173 LEU A O 1
ATOM 1367 N N . GLN A 1 174 ? 16.840 -10.028 6.795 1.00 86.69 174 GLN A N 1
ATOM 1368 C CA . GLN A 1 174 ? 15.904 -9.890 5.677 1.00 86.69 174 GLN A CA 1
ATOM 1369 C C . GLN A 1 174 ? 14.488 -9.581 6.163 1.00 86.69 174 GLN A C 1
ATOM 1371 O O . GLN A 1 174 ? 13.866 -8.660 5.655 1.00 86.69 174 GLN A O 1
ATOM 1376 N N . ASN A 1 175 ? 13.998 -10.314 7.167 1.00 84.00 175 ASN A N 1
ATOM 1377 C CA . ASN A 1 175 ? 12.660 -10.116 7.734 1.00 84.00 175 ASN A CA 1
ATOM 1378 C C . ASN A 1 175 ? 12.524 -8.834 8.568 1.00 84.00 175 ASN A C 1
ATOM 1380 O O . ASN A 1 175 ? 11.410 -8.439 8.890 1.00 84.00 175 ASN A O 1
ATOM 1384 N N . LEU A 1 176 ? 13.641 -8.233 8.987 1.00 82.69 176 LEU A N 1
ATOM 1385 C CA . LEU A 1 176 ? 13.639 -6.987 9.752 1.00 82.69 176 LEU A CA 1
ATOM 1386 C C . LEU A 1 176 ? 13.571 -5.754 8.845 1.00 82.69 176 LEU A C 1
ATOM 1388 O O . LEU A 1 176 ? 13.069 -4.721 9.276 1.00 82.69 176 LEU A O 1
ATOM 1392 N N . ILE A 1 177 ? 14.143 -5.846 7.642 1.00 81.56 177 ILE A N 1
ATOM 1393 C CA . ILE A 1 177 ? 14.371 -4.694 6.763 1.00 81.56 177 ILE A CA 1
ATOM 1394 C C . ILE A 1 177 ? 13.497 -4.755 5.514 1.00 81.56 177 ILE A C 1
ATOM 1396 O O . ILE A 1 177 ? 12.918 -3.746 5.126 1.00 81.56 177 ILE A O 1
ATOM 1400 N N . LEU A 1 178 ? 13.438 -5.916 4.860 1.00 83.69 178 LEU A N 1
ATOM 1401 C CA . LEU A 1 178 ? 12.689 -6.061 3.623 1.00 83.69 178 LEU A CA 1
ATOM 1402 C C . LEU A 1 178 ? 11.237 -6.366 3.944 1.00 83.69 178 LEU A C 1
ATOM 1404 O O . LEU A 1 178 ? 10.924 -7.176 4.820 1.00 83.69 178 LEU A O 1
ATOM 1408 N N . TRP A 1 179 ? 10.358 -5.739 3.181 1.00 86.56 179 TRP A N 1
ATOM 1409 C CA . TRP A 1 179 ? 8.957 -6.086 3.203 1.00 86.56 179 TRP A CA 1
ATOM 1410 C C . TRP A 1 179 ? 8.738 -7.426 2.489 1.00 86.56 179 TRP A C 1
ATOM 1412 O O . TRP A 1 179 ? 9.239 -7.649 1.385 1.00 86.56 179 TRP A O 1
ATOM 1422 N N . HIS A 1 180 ? 7.969 -8.314 3.123 1.00 80.25 180 HIS A N 1
ATOM 1423 C CA . HIS A 1 180 ? 7.610 -9.621 2.571 1.00 80.25 180 HIS A CA 1
ATOM 1424 C C . HIS A 1 180 ? 6.087 -9.744 2.471 1.00 80.25 180 HIS A C 1
ATOM 1426 O O . HIS A 1 180 ? 5.405 -9.514 3.475 1.00 80.25 180 HIS A O 1
ATOM 1432 N N . PRO A 1 181 ? 5.539 -10.138 1.306 1.00 69.62 181 PRO A N 1
ATOM 1433 C CA . PRO A 1 181 ? 4.145 -10.551 1.223 1.00 69.62 181 PRO A CA 1
ATOM 1434 C C . PRO A 1 181 ? 3.953 -11.863 2.004 1.00 69.62 181 PRO A C 1
ATOM 1436 O O . PRO A 1 181 ? 4.825 -12.733 1.984 1.00 69.62 181 PRO A O 1
ATOM 1439 N N . PHE A 1 182 ? 2.836 -11.966 2.729 1.00 53.62 182 PHE A N 1
ATOM 1440 C CA . PHE A 1 182 ? 2.507 -13.078 3.634 1.00 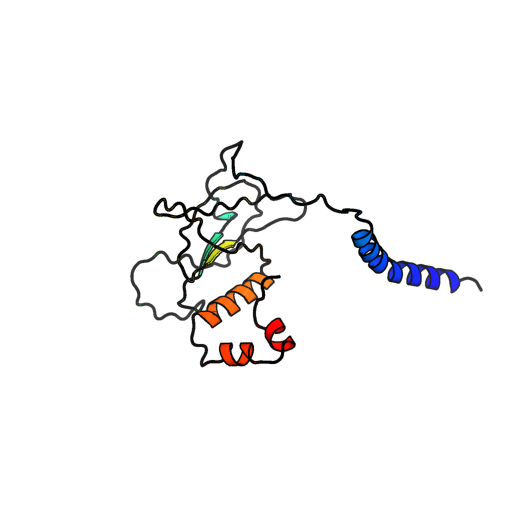53.62 182 PHE A CA 1
ATOM 1441 C C . PHE A 1 182 ? 2.329 -14.429 2.929 1.00 53.62 182 PHE A C 1
ATOM 1443 O O . PHE A 1 182 ? 1.778 -14.445 1.804 1.00 53.62 182 PHE A O 1
#

Secondary structure (DSSP, 8-state):
--SHHHHHHHHHHHHHHHHHHHHHHHTT--SS---PPPS----SSPPBPP-TTTEEEEEEESS--TT---S------------PPPPB--S-B----PPPTTEEEEEEEB--TT-----------TT--SSPPP-------HHHHHHHHHHHHHHHS--TTHHHHHHTS-HHHHHHHS----

pLDDT: mean 74.26, std 16.24, range [32.44, 94.38]

Organism: NCBI:txid408172